Protein AF-X0U1G7-F1 (afdb_monomer_lite)

Organism: NCBI:txid412755

Foldseek 3Di:
DDDDDQQWKKWFADPVVRDTPPDPQFIWGFHDWDDDPPFIWTFIDTRPDPDTDIDGPVGIDTPDDDDPPPD

Secondary structure (DSSP, 8-state):
-----TT-EEEEEETTTTEEE-SGGGEEEEEEEEE-SS-EEEEEEETT-SSEEEEEGGGEEEEE---TT--

Radius of gyration: 11.89 Å; chains: 1; bounding box: 30×26×25 Å

Sequence (71 aa):
MLNLKPGDLVYYVDRALGRNYASTKHAGLVLSVRKTSNRRTHKIKWTGQAETMWYDVLNLIRVSEHNDANV

Structure (mmCIF, N/CA/C/O backbone):
data_AF-X0U1G7-F1
#
_entry.id   AF-X0U1G7-F1
#
loop_
_atom_site.group_PDB
_atom_site.id
_atom_site.type_symbol
_atom_site.label_atom_id
_atom_site.label_alt_id
_atom_site.label_comp_id
_atom_site.label_asym_id
_atom_site.label_entity_id
_atom_site.label_seq_id
_atom_site.pdbx_PDB_ins_code
_atom_site.Cartn_x
_atom_site.Cartn_y
_atom_site.Cartn_z
_atom_site.occupancy
_atom_site.B_iso_or_equiv
_atom_site.auth_seq_id
_atom_site.auth_comp_id
_atom_site.auth_asym_id
_atom_site.auth_atom_id
_atom_site.pdbx_PDB_model_num
ATOM 1 N N . MET A 1 1 ? 0.183 8.373 -12.294 1.00 57.53 1 MET A N 1
ATOM 2 C CA . MET A 1 1 ? 0.892 7.893 -11.082 1.00 57.53 1 MET A CA 1
ATOM 3 C C . MET A 1 1 ? -0.127 7.770 -9.953 1.00 57.53 1 MET A C 1
ATOM 5 O O . MET A 1 1 ? -0.890 8.709 -9.771 1.00 57.53 1 MET A O 1
ATOM 9 N N . LEU A 1 2 ? -0.190 6.629 -9.254 1.00 73.69 2 LEU A N 1
ATOM 10 C CA . LEU A 1 2 ? -1.178 6.377 -8.193 1.00 73.69 2 LEU A CA 1
ATOM 11 C C . LEU A 1 2 ? -0.886 7.255 -6.959 1.00 73.69 2 LEU A C 1
ATOM 13 O O . LEU A 1 2 ? 0.246 7.283 -6.472 1.00 73.69 2 LEU A O 1
ATOM 17 N N . ASN A 1 3 ? -1.885 7.988 -6.461 1.00 83.94 3 ASN A N 1
ATOM 18 C CA . ASN A 1 3 ? -1.742 8.901 -5.322 1.00 83.94 3 ASN A CA 1
ATOM 19 C C . ASN A 1 3 ? -2.500 8.374 -4.100 1.00 83.94 3 ASN A C 1
ATOM 21 O O . ASN A 1 3 ? -3.585 8.870 -3.809 1.00 83.94 3 ASN A O 1
ATOM 25 N N . LEU A 1 4 ? -1.941 7.364 -3.429 1.00 88.62 4 LEU A N 1
ATOM 26 C CA . LEU A 1 4 ? -2.558 6.757 -2.249 1.00 88.62 4 LEU A CA 1
ATOM 27 C C . LEU A 1 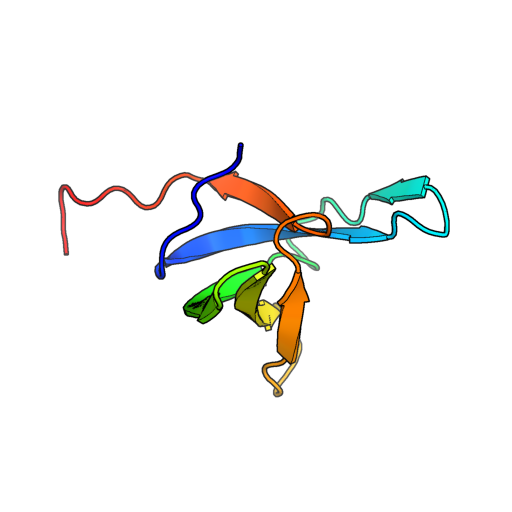4 ? -2.536 7.698 -1.037 1.00 88.62 4 LEU A C 1
ATOM 29 O O . LEU A 1 4 ? -1.547 8.402 -0.811 1.00 88.62 4 LEU A O 1
ATOM 33 N N . LYS A 1 5 ? -3.612 7.671 -0.251 1.00 90.50 5 LYS A N 1
ATOM 34 C CA . LYS A 1 5 ? -3.781 8.422 0.999 1.00 90.50 5 LYS A CA 1
ATOM 35 C C . LYS A 1 5 ? -3.987 7.469 2.183 1.00 90.50 5 LYS A C 1
ATOM 37 O O . LYS A 1 5 ? -4.406 6.331 1.970 1.00 90.50 5 LYS A O 1
ATOM 42 N N . PRO A 1 6 ? -3.707 7.899 3.428 1.00 91.69 6 PRO A N 1
ATOM 43 C CA . PRO A 1 6 ? -4.183 7.184 4.610 1.00 91.69 6 PRO A CA 1
ATOM 44 C C . PRO A 1 6 ? -5.688 6.913 4.506 1.00 91.69 6 PRO A C 1
ATOM 46 O O . PRO A 1 6 ? -6.430 7.784 4.070 1.00 91.69 6 PRO A O 1
ATOM 49 N N . GLY A 1 7 ? -6.120 5.706 4.864 1.00 89.50 7 GLY A N 1
ATOM 50 C CA . GLY A 1 7 ? -7.507 5.262 4.718 1.00 89.50 7 GLY A CA 1
ATOM 51 C C . GLY A 1 7 ? -7.825 4.550 3.397 1.00 89.50 7 GLY A C 1
ATOM 52 O O . GLY A 1 7 ? -8.837 3.857 3.335 1.00 89.50 7 GLY A O 1
ATOM 53 N N . ASP A 1 8 ? -6.968 4.645 2.372 1.00 90.94 8 ASP A N 1
ATOM 54 C CA . ASP A 1 8 ? -7.137 3.860 1.143 1.00 90.94 8 ASP A CA 1
ATOM 55 C C . ASP A 1 8 ? -6.966 2.358 1.430 1.00 90.94 8 ASP A C 1
ATOM 57 O O . ASP A 1 8 ? -6.059 1.945 2.165 1.00 90.94 8 ASP A O 1
ATOM 61 N N . LEU A 1 9 ? -7.792 1.533 0.780 1.00 91.25 9 LEU A N 1
ATOM 62 C CA . LEU A 1 9 ? -7.589 0.087 0.724 1.00 91.25 9 LEU A CA 1
ATOM 63 C C . LEU A 1 9 ? -6.770 -0.282 -0.508 1.00 91.25 9 LEU A C 1
ATOM 65 O O . LEU A 1 9 ? -7.003 0.228 -1.608 1.00 91.25 9 LEU A O 1
ATOM 69 N N . VAL A 1 10 ? -5.818 -1.192 -0.328 1.00 92.00 10 VAL A N 1
ATOM 70 C CA . VAL A 1 10 ? -4.883 -1.623 -1.369 1.00 92.00 10 VAL A CA 1
ATOM 71 C C . VAL A 1 10 ? -4.738 -3.142 -1.419 1.00 92.00 10 VAL A C 1
ATOM 73 O O . VAL A 1 10 ? -4.936 -3.831 -0.420 1.00 92.00 10 VAL A O 1
ATOM 76 N N . TYR A 1 11 ? -4.340 -3.662 -2.577 1.00 91.88 11 TYR A N 1
ATOM 77 C CA . TYR A 1 11 ? -3.824 -5.019 -2.740 1.00 91.88 11 TYR A CA 1
ATOM 78 C C . TYR A 1 11 ? -2.333 -4.992 -3.048 1.00 91.88 11 TYR A C 1
ATOM 80 O O . TYR A 1 11 ? -1.827 -4.042 -3.652 1.00 91.88 11 TYR A O 1
ATOM 88 N N . TYR A 1 12 ? -1.641 -6.054 -2.640 1.00 89.19 12 TYR A N 1
ATOM 89 C CA . TYR A 1 12 ? -0.226 -6.238 -2.932 1.00 89.19 12 TYR A CA 1
ATOM 90 C C . TYR A 1 12 ? -0.010 -6.821 -4.332 1.00 89.19 12 TYR A C 1
ATOM 92 O O . TYR A 1 12 ? -0.706 -7.748 -4.761 1.00 89.19 12 TYR A O 1
ATOM 100 N N . VAL A 1 13 ? 1.008 -6.305 -5.014 1.00 86.50 13 VAL A N 1
ATOM 101 C CA . VAL A 1 13 ? 1.532 -6.834 -6.272 1.00 86.50 13 VAL A CA 1
ATOM 102 C C . VAL A 1 13 ? 2.998 -7.178 -6.087 1.00 86.50 13 VAL A C 1
ATOM 104 O O . VAL A 1 13 ? 3.824 -6.304 -5.817 1.00 86.50 13 VAL A O 1
ATOM 107 N N . ASP A 1 14 ? 3.323 -8.447 -6.296 1.00 84.00 14 ASP A N 1
ATOM 108 C CA . ASP A 1 14 ? 4.697 -8.904 -6.408 1.00 84.00 14 ASP A CA 1
ATOM 109 C C . ASP A 1 14 ? 5.144 -8.769 -7.862 1.00 84.00 14 ASP A C 1
ATOM 111 O O . ASP A 1 14 ? 4.849 -9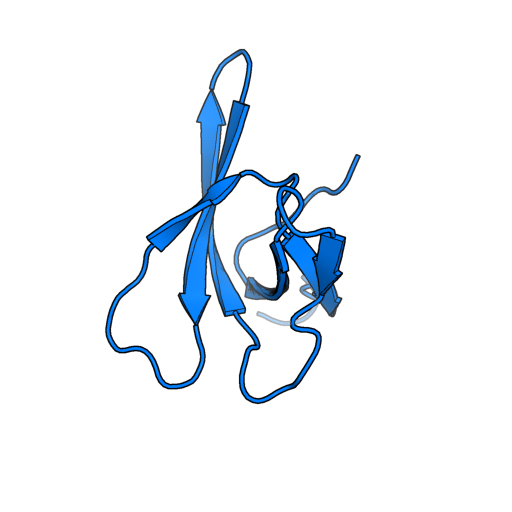.605 -8.720 1.00 84.00 14 ASP A O 1
ATOM 115 N N . ARG A 1 15 ? 5.860 -7.683 -8.147 1.00 79.25 15 ARG A N 1
ATOM 116 C CA . ARG A 1 15 ? 6.368 -7.401 -9.491 1.00 79.25 15 ARG A CA 1
ATOM 117 C C . ARG A 1 15 ? 7.521 -8.301 -9.910 1.00 79.25 15 ARG A C 1
ATOM 119 O O . ARG A 1 15 ? 7.690 -8.500 -11.107 1.00 79.25 15 ARG A O 1
ATOM 126 N N . ALA A 1 16 ? 8.299 -8.829 -8.966 1.00 83.38 16 ALA A N 1
ATOM 127 C CA . ALA A 1 16 ? 9.413 -9.714 -9.295 1.00 83.38 16 ALA A CA 1
ATOM 128 C C . ALA A 1 16 ? 8.895 -11.040 -9.864 1.00 83.38 16 ALA A C 1
ATOM 130 O O . ALA A 1 16 ? 9.484 -11.593 -10.788 1.00 83.38 16 ALA A O 1
ATOM 131 N N . LEU A 1 17 ? 7.759 -11.509 -9.342 1.00 83.06 17 LEU A N 1
ATOM 132 C CA . LEU A 1 17 ? 7.106 -12.740 -9.786 1.00 83.06 17 LEU A CA 1
ATOM 133 C C . LEU A 1 17 ? 5.934 -12.512 -10.754 1.00 83.06 17 LEU A C 1
ATOM 135 O O . LEU A 1 17 ? 5.327 -13.484 -11.202 1.00 83.06 17 LEU A O 1
ATOM 139 N N . GLY A 1 18 ? 5.577 -11.259 -11.051 1.00 81.62 18 GLY A N 1
ATOM 140 C CA . GLY A 1 18 ? 4.411 -10.919 -11.873 1.00 81.62 18 GLY A CA 1
ATOM 141 C C . GLY A 1 18 ? 3.073 -11.367 -11.265 1.00 81.62 18 GLY A C 1
ATOM 142 O O . GLY A 1 18 ? 2.135 -11.666 -12.002 1.00 81.62 18 GLY A O 1
ATOM 143 N N . ARG A 1 19 ? 2.978 -11.460 -9.930 1.00 82.50 19 ARG A N 1
ATOM 144 C CA . ARG A 1 19 ? 1.800 -11.981 -9.214 1.00 82.50 19 ARG A CA 1
ATOM 145 C C . ARG A 1 19 ? 0.999 -10.865 -8.551 1.00 82.50 19 ARG A C 1
ATOM 147 O O . ARG A 1 19 ? 1.555 -10.004 -7.874 1.00 82.50 19 ARG A O 1
ATOM 154 N N . ASN A 1 20 ? -0.324 -10.946 -8.669 1.00 79.62 20 ASN A N 1
ATOM 155 C CA . ASN A 1 20 ? -1.265 -10.030 -8.024 1.00 79.62 20 ASN A CA 1
ATOM 156 C C . ASN A 1 20 ? -2.019 -10.757 -6.906 1.00 79.62 20 ASN A C 1
ATOM 158 O O . ASN A 1 20 ? -2.705 -11.744 -7.166 1.00 79.62 20 ASN A O 1
ATOM 162 N N . TYR A 1 21 ? -1.952 -10.244 -5.678 1.00 80.81 21 TYR A N 1
ATOM 163 C CA . TYR A 1 21 ? -2.661 -10.804 -4.522 1.00 80.81 21 TYR A CA 1
ATOM 164 C C . TYR A 1 21 ? -3.966 -10.036 -4.267 1.00 80.81 21 TYR A C 1
ATOM 166 O O . TYR A 1 21 ? -4.202 -9.496 -3.187 1.00 80.81 21 TYR A O 1
ATOM 174 N N . ALA A 1 22 ? -4.815 -9.957 -5.296 1.00 78.38 22 ALA A N 1
ATOM 175 C CA . ALA A 1 22 ? -6.056 -9.185 -5.281 1.00 78.38 22 ALA A CA 1
ATOM 176 C C . ALA A 1 22 ? -7.229 -9.976 -4.674 1.00 78.38 22 ALA A C 1
ATOM 178 O O . ALA A 1 22 ? -8.088 -10.499 -5.379 1.00 78.38 22 ALA A O 1
ATOM 179 N N . SER A 1 23 ? -7.248 -10.098 -3.347 1.00 75.00 23 SER A N 1
ATOM 180 C CA . SER A 1 23 ? -8.318 -10.768 -2.598 1.00 75.00 23 SER A CA 1
ATOM 181 C C . SER A 1 23 ? -8.579 -10.037 -1.288 1.00 75.00 23 SER A C 1
ATOM 183 O O . SER A 1 23 ? -7.645 -9.547 -0.661 1.00 75.00 23 SER A O 1
ATOM 185 N N . THR A 1 24 ? -9.830 -10.009 -0.821 1.00 70.56 24 THR A N 1
ATOM 186 C CA . THR A 1 24 ? -10.219 -9.382 0.459 1.00 70.56 24 THR A CA 1
ATOM 187 C C . THR A 1 24 ? -9.447 -9.925 1.663 1.00 70.56 24 THR A C 1
ATOM 189 O O . THR A 1 24 ? -9.178 -9.176 2.596 1.00 70.56 24 THR A O 1
ATOM 192 N N . LYS A 1 25 ? -9.008 -11.191 1.621 1.00 74.88 25 LYS A N 1
ATOM 193 C CA . LYS A 1 25 ? -8.141 -11.798 2.651 1.00 74.88 25 LYS A CA 1
ATOM 194 C C . LYS A 1 25 ? -6.724 -11.211 2.685 1.00 74.88 25 LYS A C 1
ATOM 196 O O . LYS A 1 25 ? -6.025 -11.379 3.673 1.00 74.88 25 LYS A O 1
ATOM 201 N N . HIS A 1 26 ? -6.324 -10.528 1.617 1.00 80.56 26 HIS A N 1
ATOM 202 C CA . HIS A 1 26 ? -5.018 -9.900 1.422 1.00 80.56 26 HIS A CA 1
ATOM 203 C C . HIS A 1 26 ? -5.149 -8.380 1.222 1.00 80.56 26 HIS A C 1
ATOM 205 O O . HIS A 1 26 ? -4.255 -7.746 0.664 1.00 80.56 26 HIS A O 1
ATOM 211 N N . ALA A 1 27 ? -6.274 -7.787 1.640 1.00 89.00 27 ALA A N 1
ATOM 212 C CA . ALA A 1 27 ? -6.443 -6.342 1.622 1.00 89.00 27 ALA A CA 1
ATOM 213 C C . ALA A 1 27 ? -5.510 -5.685 2.646 1.00 89.00 27 ALA A C 1
ATOM 215 O O . ALA A 1 27 ? -5.263 -6.215 3.731 1.00 89.00 27 ALA A O 1
ATOM 216 N N . GLY A 1 28 ? -4.984 -4.521 2.292 1.00 93.00 28 GLY A N 1
ATOM 217 C CA . GLY A 1 28 ? -4.163 -3.688 3.153 1.00 93.00 28 GLY A CA 1
ATOM 218 C C . GLY A 1 28 ? -4.805 -2.327 3.348 1.00 93.00 28 GLY A C 1
ATOM 219 O O . GLY A 1 28 ? -5.325 -1.751 2.398 1.00 93.00 28 GLY A O 1
ATOM 220 N N . LEU A 1 29 ? -4.745 -1.798 4.566 1.00 93.31 29 LEU A N 1
ATOM 221 C CA . LEU A 1 29 ? -5.129 -0.423 4.870 1.00 93.31 29 LEU A CA 1
ATOM 222 C C . LEU A 1 29 ? -3.885 0.464 4.874 1.00 93.31 29 LEU A C 1
ATOM 224 O O . LEU A 1 29 ? -2.926 0.185 5.602 1.00 93.31 29 LEU A O 1
ATOM 228 N N . VAL A 1 30 ? -3.906 1.550 4.102 1.00 93.69 30 VAL A N 1
ATOM 229 C CA . VAL A 1 30 ? -2.857 2.572 4.150 1.00 93.69 30 VAL A CA 1
ATOM 230 C C . VAL A 1 30 ? -2.996 3.364 5.450 1.00 93.69 30 VAL A C 1
ATOM 232 O O . VAL A 1 30 ? -4.005 4.019 5.681 1.00 93.69 30 VAL A O 1
ATOM 235 N N . LEU A 1 31 ? -1.972 3.330 6.301 1.00 93.81 31 LEU A N 1
ATOM 236 C CA . LEU A 1 31 ? -1.946 4.070 7.567 1.00 93.81 31 LEU A CA 1
ATOM 237 C C . LEU A 1 31 ? -1.212 5.403 7.449 1.00 93.81 31 LEU A C 1
ATOM 239 O O . LEU A 1 31 ? -1.603 6.394 8.055 1.00 93.81 31 LEU A O 1
ATOM 243 N N . SER A 1 32 ? -0.111 5.429 6.700 1.00 94.12 32 SER A N 1
ATOM 244 C CA . SER A 1 32 ? 0.682 6.640 6.512 1.00 94.12 32 SER A CA 1
ATOM 245 C C . SER A 1 32 ? 1.471 6.600 5.213 1.00 94.12 32 SER A C 1
ATOM 247 O O . SER A 1 32 ? 1.749 5.535 4.657 1.00 94.12 32 SER A O 1
ATOM 249 N N . VAL A 1 33 ? 1.837 7.784 4.726 1.00 92.75 33 VAL A N 1
ATOM 250 C CA . VAL A 1 33 ? 2.587 7.960 3.483 1.00 92.75 33 VAL A CA 1
ATOM 251 C C . VAL A 1 33 ? 3.838 8.765 3.779 1.00 92.75 33 VAL A C 1
ATOM 253 O O . VAL A 1 33 ? 3.770 9.847 4.356 1.00 92.75 33 VAL A O 1
ATOM 256 N N . ARG A 1 34 ? 4.991 8.250 3.357 1.00 92.94 34 ARG A N 1
ATOM 257 C CA . ARG A 1 34 ? 6.271 8.953 3.422 1.00 92.94 34 ARG A CA 1
ATOM 258 C C . ARG A 1 34 ? 6.746 9.230 2.005 1.00 92.94 34 ARG A C 1
ATOM 260 O O . ARG A 1 34 ? 6.833 8.320 1.181 1.00 92.94 34 ARG A O 1
ATOM 267 N N . LYS A 1 35 ? 7.066 10.492 1.728 1.00 88.00 35 LYS A N 1
ATOM 268 C CA . LYS A 1 35 ? 7.666 10.928 0.467 1.00 88.00 35 LYS A CA 1
ATOM 269 C C . LYS A 1 35 ? 9.101 11.366 0.735 1.00 88.00 35 LYS A C 1
ATOM 271 O O . LYS A 1 35 ? 9.333 12.239 1.564 1.00 88.00 35 LYS A O 1
ATOM 276 N N . THR A 1 36 ? 10.051 10.749 0.051 1.00 82.81 36 THR A N 1
ATOM 277 C CA . THR A 1 36 ? 11.415 11.261 -0.104 1.00 82.81 36 THR A CA 1
ATOM 278 C C . THR A 1 36 ? 11.559 11.862 -1.503 1.00 82.81 36 THR A C 1
ATOM 280 O O . THR A 1 36 ? 10.646 11.738 -2.324 1.00 82.81 36 THR A O 1
ATOM 283 N N .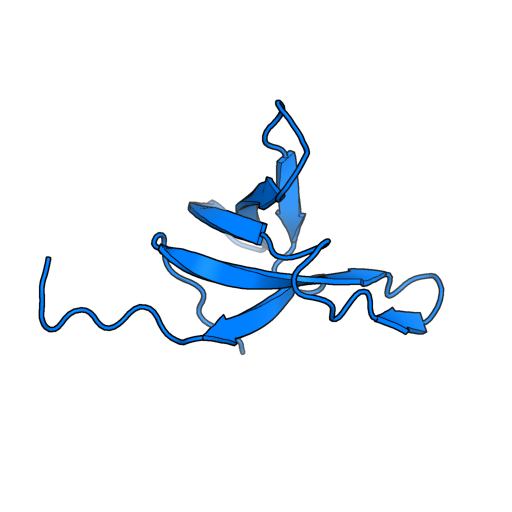 SER A 1 37 ? 12.681 12.527 -1.785 1.00 78.56 37 SER A N 1
ATOM 284 C CA . SER A 1 37 ? 12.940 13.184 -3.078 1.00 78.56 37 SER A CA 1
ATOM 285 C C . SER A 1 37 ? 12.680 12.273 -4.283 1.00 78.56 37 SER A C 1
ATOM 287 O O . SER A 1 37 ? 12.116 12.731 -5.271 1.00 78.56 37 SER A O 1
ATOM 289 N N . ASN A 1 38 ? 12.990 10.977 -4.159 1.00 82.56 38 ASN A N 1
ATOM 290 C CA . ASN A 1 38 ? 12.920 10.016 -5.264 1.00 82.56 38 ASN A CA 1
ATOM 291 C C . ASN A 1 38 ? 11.987 8.821 -5.010 1.00 82.56 38 ASN A C 1
ATOM 293 O O . ASN A 1 38 ? 11.907 7.926 -5.848 1.00 82.56 38 ASN A O 1
ATOM 297 N N . ARG A 1 39 ? 11.304 8.747 -3.858 1.00 83.38 39 ARG A N 1
ATOM 298 C CA . ARG A 1 39 ? 10.515 7.559 -3.497 1.00 83.38 39 ARG A CA 1
ATOM 299 C C . ARG A 1 39 ? 9.280 7.906 -2.681 1.00 83.38 39 ARG A C 1
ATOM 301 O O . ARG A 1 39 ? 9.307 8.785 -1.822 1.00 83.38 39 ARG A O 1
ATOM 308 N N . ARG A 1 40 ? 8.195 7.166 -2.907 1.00 88.81 40 ARG A N 1
ATOM 309 C CA . ARG A 1 40 ? 6.994 7.225 -2.071 1.00 88.81 40 ARG A CA 1
ATOM 310 C C . ARG A 1 40 ? 6.707 5.850 -1.481 1.00 88.81 40 ARG A C 1
ATOM 312 O O . ARG A 1 40 ? 6.445 4.901 -2.216 1.00 88.81 40 ARG A O 1
ATOM 319 N N . THR A 1 41 ? 6.736 5.766 -0.157 1.00 92.69 41 THR A N 1
ATOM 320 C CA . THR A 1 41 ? 6.461 4.540 0.594 1.00 92.69 41 THR A CA 1
ATOM 321 C C . THR A 1 41 ? 5.213 4.692 1.454 1.00 92.69 41 THR A C 1
ATOM 323 O O . THR A 1 41 ? 4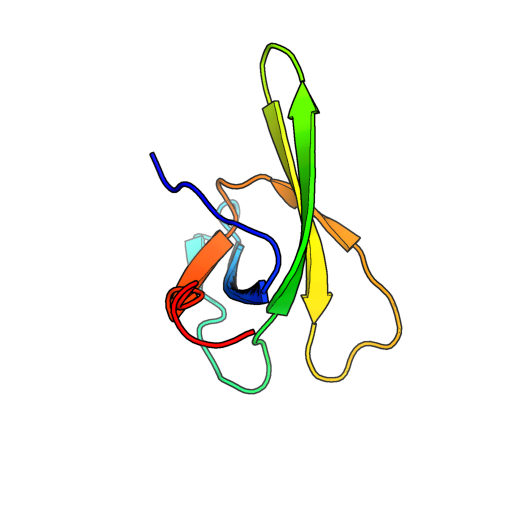.928 5.778 1.956 1.00 92.69 41 THR A O 1
ATOM 326 N N . HIS A 1 42 ? 4.493 3.595 1.658 1.00 94.19 42 HIS A N 1
ATOM 327 C CA . HIS A 1 42 ? 3.215 3.549 2.361 1.00 94.19 42 HIS A CA 1
ATOM 328 C C . HIS A 1 42 ? 3.307 2.531 3.488 1.00 94.19 42 HIS A C 1
ATOM 330 O O . HIS A 1 42 ? 3.727 1.399 3.251 1.00 94.19 42 HIS A O 1
ATOM 336 N N . LYS A 1 43 ? 2.936 2.924 4.704 1.00 95.81 43 LYS A N 1
ATOM 337 C CA . LYS A 1 43 ? 2.821 2.001 5.831 1.00 95.81 43 LYS A CA 1
ATOM 338 C C . LYS A 1 43 ? 1.472 1.307 5.732 1.00 95.81 43 LYS A C 1
ATOM 340 O O . LYS A 1 43 ? 0.446 1.979 5.811 1.00 95.81 43 LYS A O 1
ATOM 345 N N . ILE A 1 44 ? 1.477 -0.007 5.550 1.00 95.06 44 ILE A N 1
ATOM 346 C CA . ILE A 1 44 ? 0.274 -0.811 5.333 1.00 95.06 44 ILE A CA 1
ATOM 347 C C . ILE A 1 44 ? 0.039 -1.730 6.529 1.00 95.06 44 ILE A C 1
ATOM 349 O O . ILE A 1 44 ? 0.980 -2.345 7.034 1.00 95.06 44 ILE A O 1
ATOM 353 N N . LYS A 1 45 ? -1.221 -1.834 6.959 1.00 95.44 45 LYS A N 1
ATOM 354 C CA . LYS A 1 45 ? -1.706 -2.904 7.837 1.00 95.44 45 LYS A CA 1
ATOM 355 C C . LYS A 1 45 ? -2.471 -3.917 6.995 1.00 95.44 45 LYS A C 1
ATOM 357 O O . LYS A 1 45 ? -3.524 -3.576 6.461 1.00 95.44 45 LYS A O 1
ATOM 362 N N . TRP A 1 46 ? -1.950 -5.132 6.871 1.00 93.31 46 TRP A N 1
ATOM 363 C CA . TRP A 1 46 ? -2.615 -6.194 6.115 1.00 93.31 46 TRP A CA 1
ATOM 364 C C . TRP A 1 46 ? -3.668 -6.905 6.961 1.00 93.31 46 TRP A C 1
ATOM 366 O O . TRP A 1 46 ? -3.477 -7.133 8.157 1.00 93.31 46 TRP A O 1
ATOM 376 N N . THR A 1 47 ? -4.782 -7.278 6.339 1.00 89.50 47 THR A N 1
ATOM 377 C CA . THR A 1 47 ? -5.802 -8.118 6.967 1.00 89.50 47 THR A CA 1
ATOM 378 C C . THR A 1 47 ? -5.178 -9.434 7.436 1.00 89.50 47 THR A C 1
ATOM 380 O O . THR A 1 47 ? -4.459 -10.094 6.693 1.00 89.50 47 THR A O 1
ATOM 383 N N . GLY A 1 48 ? -5.436 -9.810 8.690 1.00 87.44 48 GLY A N 1
ATOM 384 C CA . GLY A 1 48 ? -4.898 -11.039 9.283 1.00 87.44 48 GLY A CA 1
ATOM 385 C C . GLY A 1 48 ? -3.434 -10.965 9.733 1.00 87.44 48 GLY A C 1
ATOM 386 O O . GLY A 1 48 ? -2.938 -11.946 10.275 1.00 87.44 48 GLY A O 1
ATOM 387 N N . GLN A 1 49 ? -2.750 -9.827 9.566 1.00 89.00 49 GLN A N 1
ATOM 388 C CA . GLN A 1 49 ? -1.398 -9.613 10.088 1.00 89.00 49 GLN A CA 1
ATOM 389 C C . GLN A 1 49 ? -1.420 -8.629 11.263 1.00 89.00 49 GLN A C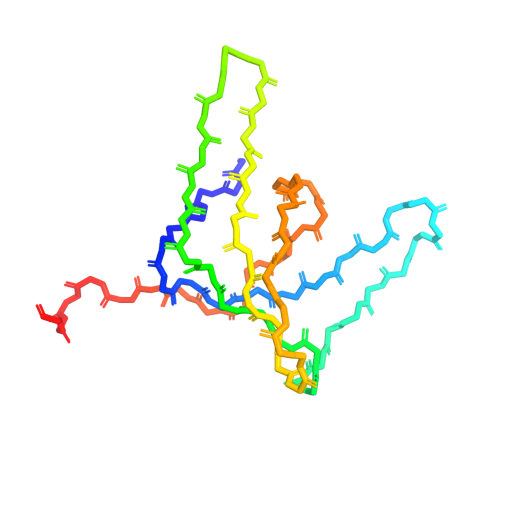 1
ATOM 391 O O . GLN A 1 49 ? -2.096 -7.599 11.224 1.00 89.00 49 GLN A O 1
ATOM 396 N N . ALA A 1 50 ? -0.678 -8.953 12.325 1.00 89.06 50 ALA A N 1
ATOM 397 C CA . ALA A 1 50 ? -0.544 -8.079 13.491 1.00 89.06 50 ALA A CA 1
ATOM 398 C C . ALA A 1 50 ? 0.365 -6.874 13.200 1.00 89.06 50 ALA A C 1
ATOM 400 O O . ALA A 1 50 ? 0.137 -5.774 13.706 1.00 89.06 50 ALA A O 1
ATOM 401 N N . GLU A 1 51 ? 1.381 -7.082 12.365 1.00 92.62 51 GLU A N 1
ATOM 402 C CA . GLU A 1 51 ? 2.403 -6.090 12.075 1.00 92.62 51 GLU A CA 1
ATOM 403 C C . GLU A 1 51 ? 2.042 -5.192 10.891 1.00 92.62 51 GLU A C 1
ATOM 405 O O . GLU A 1 51 ? 1.234 -5.517 10.019 1.00 92.62 51 GLU A O 1
ATOM 410 N N . THR A 1 52 ? 2.685 -4.029 10.862 1.00 94.81 52 THR A N 1
ATOM 411 C CA . THR A 1 52 ? 2.565 -3.059 9.775 1.00 94.81 52 THR A CA 1
ATOM 412 C C . THR A 1 52 ? 3.904 -2.907 9.080 1.00 94.81 52 THR A C 1
ATOM 414 O O . THR A 1 52 ? 4.919 -2.738 9.757 1.00 94.81 52 THR A O 1
ATOM 417 N N . MET A 1 53 ? 3.908 -2.872 7.752 1.00 93.62 53 MET A N 1
ATOM 418 C CA . MET A 1 53 ? 5.137 -2.819 6.957 1.00 93.62 53 MET A CA 1
ATOM 419 C C . MET A 1 53 ? 5.101 -1.683 5.931 1.00 93.62 53 MET A C 1
ATOM 421 O O . MET A 1 53 ? 4.031 -1.218 5.537 1.00 93.62 53 MET A O 1
ATOM 425 N N . TRP A 1 54 ? 6.278 -1.213 5.512 1.00 93.25 54 TRP A N 1
ATOM 426 C CA . TRP A 1 54 ? 6.415 -0.159 4.505 1.00 93.25 54 TRP A CA 1
ATOM 427 C C . TRP A 1 54 ? 6.579 -0.746 3.104 1.00 93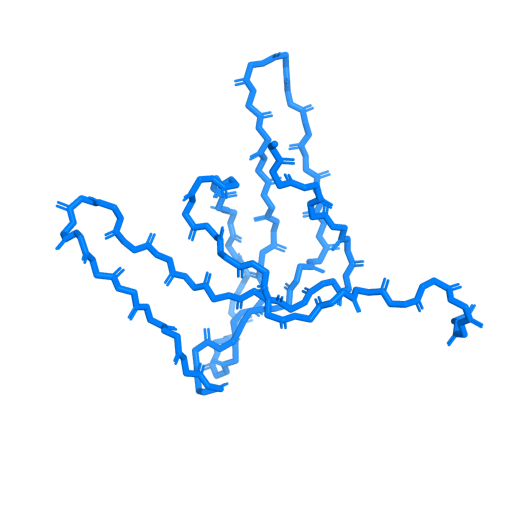.25 54 TRP A C 1
ATOM 429 O O . TRP A 1 54 ? 7.479 -1.547 2.866 1.00 93.25 54 TRP A O 1
ATOM 439 N N . TYR A 1 55 ? 5.763 -0.278 2.162 1.00 91.44 55 TYR A N 1
ATOM 440 C CA . TYR A 1 55 ? 5.783 -0.719 0.768 1.00 91.44 55 TYR A CA 1
ATOM 441 C C . TYR A 1 55 ? 5.988 0.442 -0.188 1.00 91.44 55 TYR A C 1
ATOM 443 O O . TYR A 1 55 ? 5.503 1.552 0.033 1.00 91.44 55 TYR A O 1
ATOM 451 N N . ASP A 1 56 ? 6.688 0.170 -1.284 1.00 90.88 56 ASP A N 1
ATOM 452 C CA . ASP A 1 56 ? 6.737 1.085 -2.416 1.00 90.88 56 ASP A CA 1
ATOM 453 C C . ASP A 1 56 ? 5.362 1.187 -3.085 1.00 90.88 56 ASP A C 1
ATOM 455 O O . ASP A 1 56 ? 4.666 0.180 -3.216 1.00 90.88 56 ASP A O 1
ATOM 459 N N . VAL A 1 57 ? 4.992 2.386 -3.546 1.00 88.06 57 VAL A N 1
ATOM 460 C CA . VAL A 1 57 ? 3.751 2.607 -4.305 1.00 88.06 57 VAL A CA 1
ATOM 461 C C . VAL A 1 57 ? 3.618 1.674 -5.507 1.00 88.06 57 VAL A C 1
ATOM 463 O O . VAL A 1 57 ? 2.511 1.299 -5.874 1.00 88.06 57 VAL A O 1
ATOM 466 N N . LEU A 1 58 ? 4.739 1.279 -6.116 1.00 87.62 58 LEU A N 1
ATOM 467 C CA . LEU A 1 58 ? 4.749 0.411 -7.289 1.00 87.62 58 LEU A CA 1
ATOM 468 C C . LEU A 1 58 ? 4.220 -1.001 -6.993 1.00 87.62 58 LEU A C 1
ATOM 470 O O . LEU A 1 58 ? 3.702 -1.648 -7.902 1.00 87.62 58 LEU A O 1
ATOM 474 N N . ASN A 1 59 ? 4.303 -1.456 -5.741 1.00 88.56 59 ASN A N 1
ATOM 475 C CA . ASN A 1 59 ? 3.839 -2.780 -5.318 1.00 88.56 59 ASN A CA 1
ATOM 476 C C . ASN A 1 59 ? 2.390 -2.771 -4.805 1.00 88.56 59 ASN A C 1
ATOM 478 O O . ASN A 1 59 ? 1.959 -3.739 -4.180 1.00 88.56 59 ASN A O 1
ATOM 482 N N . LEU A 1 60 ? 1.653 -1.677 -5.012 1.00 89.44 60 LEU A N 1
ATOM 483 C CA . LEU A 1 60 ? 0.305 -1.492 -4.485 1.00 89.44 60 LEU A CA 1
ATOM 484 C C . LEU A 1 60 ? -0.675 -1.154 -5.612 1.00 89.44 60 LEU A C 1
ATOM 486 O O . LEU A 1 60 ? -0.399 -0.308 -6.463 1.00 89.44 60 LEU A O 1
ATOM 490 N N . ILE A 1 61 ? -1.850 -1.779 -5.580 1.00 88.25 61 ILE A N 1
ATOM 491 C CA . ILE A 1 61 ? -3.010 -1.410 -6.403 1.00 88.25 61 ILE A CA 1
ATOM 492 C C . ILE A 1 61 ? -4.101 -0.895 -5.471 1.00 88.25 61 ILE A C 1
ATOM 494 O O . ILE A 1 61 ? -4.403 -1.544 -4.474 1.00 88.25 61 ILE A O 1
ATOM 498 N N . ARG A 1 62 ? -4.703 0.256 -5.790 1.00 86.31 62 ARG A N 1
ATOM 499 C CA . ARG A 1 62 ? -5.854 0.781 -5.044 1.00 86.31 62 ARG A CA 1
ATOM 500 C C . ARG A 1 62 ? -7.090 -0.085 -5.296 1.00 86.31 62 ARG A C 1
ATOM 502 O O . ARG A 1 62 ? -7.413 -0.366 -6.444 1.00 86.31 62 ARG A O 1
ATOM 509 N N . VAL A 1 63 ? -7.778 -0.453 -4.220 1.00 78.81 63 VAL A N 1
ATOM 510 C CA . VAL A 1 63 ? -9.020 -1.244 -4.228 1.00 78.81 63 VAL A CA 1
ATOM 511 C C . VAL A 1 63 ? -10.242 -0.344 -4.109 1.00 78.81 63 VAL A C 1
ATOM 513 O O . VAL A 1 63 ? -11.211 -0.524 -4.836 1.00 78.81 63 VAL A O 1
ATOM 516 N N . SER A 1 64 ? -10.182 0.646 -3.221 1.00 72.19 64 SER A N 1
ATOM 517 C CA . SER A 1 64 ? -11.222 1.657 -3.049 1.00 72.19 64 SER A CA 1
ATOM 518 C C . SER A 1 64 ? -10.585 3.009 -2.756 1.00 72.19 64 SER A C 1
ATOM 520 O O . SER A 1 64 ? -9.530 3.081 -2.121 1.00 72.19 64 SER A O 1
ATOM 522 N N . GLU A 1 65 ? -11.215 4.078 -3.231 1.00 62.16 65 GLU A N 1
ATOM 523 C CA . GLU A 1 65 ? -10.818 5.439 -2.879 1.00 62.16 65 GLU A CA 1
ATOM 524 C C . GLU A 1 65 ? -11.293 5.766 -1.466 1.00 62.16 65 GLU A C 1
ATOM 526 O O . GLU A 1 65 ? -12.448 5.521 -1.115 1.00 62.16 65 GLU A O 1
ATOM 531 N N . HIS A 1 66 ? -10.394 6.314 -0.651 1.00 60.97 66 HIS A N 1
ATOM 532 C CA . HIS A 1 66 ? -10.761 7.026 0.558 1.00 60.97 66 HIS A CA 1
ATOM 533 C C . HIS A 1 66 ? -11.667 8.199 0.167 1.00 60.97 66 HIS A C 1
ATOM 535 O O . HIS A 1 66 ? -11.239 9.115 -0.539 1.00 60.97 66 HIS A O 1
ATOM 541 N N . ASN A 1 67 ? -12.934 8.140 0.575 1.00 57.47 67 ASN A N 1
ATOM 542 C CA . ASN A 1 67 ? -13.883 9.214 0.334 1.00 57.47 67 ASN A CA 1
ATOM 543 C C . ASN A 1 67 ? -13.758 10.240 1.467 1.00 57.47 67 ASN A C 1
ATOM 545 O O . ASN A 1 67 ? -14.260 10.013 2.566 1.00 57.47 67 ASN A O 1
ATOM 549 N N . ASP A 1 68 ? -13.088 11.358 1.177 1.00 57.38 68 ASP A N 1
ATOM 550 C CA . ASP A 1 68 ? -12.871 12.486 2.098 1.00 57.38 68 ASP A CA 1
ATOM 551 C C . ASP A 1 68 ? -14.194 13.172 2.537 1.00 57.38 68 ASP A C 1
ATOM 553 O O . ASP A 1 68 ? -14.172 14.086 3.355 1.00 57.38 68 ASP A O 1
ATOM 557 N N . ALA A 1 69 ? -15.356 12.775 2.000 1.00 55.28 69 ALA A N 1
ATOM 558 C CA . ALA A 1 69 ? -16.630 13.455 2.236 1.00 55.28 69 ALA A CA 1
ATOM 559 C C . ALA A 1 69 ? -17.328 13.117 3.571 1.00 55.28 69 ALA A C 1
ATOM 561 O O . ALA A 1 69 ? -18.408 13.657 3.804 1.00 55.28 69 ALA A O 1
ATOM 562 N N . ASN A 1 70 ? -16.792 12.223 4.421 1.00 45.47 70 ASN A N 1
ATOM 563 C CA . ASN A 1 70 ? -17.473 11.847 5.673 1.00 45.47 70 ASN A CA 1
ATOM 564 C C . ASN A 1 70 ? -16.564 11.205 6.757 1.00 45.47 70 ASN A C 1
ATOM 566 O O . ASN A 1 70 ? -16.808 10.071 7.181 1.00 45.47 70 ASN A O 1
ATOM 570 N N . VAL A 1 71 ? -15.521 11.916 7.208 1.00 49.38 71 VAL A N 1
ATOM 571 C CA . VAL A 1 71 ? -14.782 11.632 8.463 1.00 49.38 71 VAL A CA 1
ATOM 572 C C . VAL A 1 71 ? -14.765 12.877 9.334 1.00 49.38 71 VAL A C 1
ATOM 574 O O . VAL A 1 71 ? -14.458 13.956 8.782 1.00 49.38 71 VAL A O 1
#

pLDDT: mean 83.71, std 11.75, range [45.47, 95.81]